Protein AF-A0A3C0HGM8-F1 (afdb_monomer)

Mean predicted aligned error: 8.66 Å

Sequence (81 aa):
AYVDLEWLDGYRLSTGLRGNFTPDLEGVLKANYRNIEGAEDGDFTGTAGLQYRFSPTWGVTGEVEFGEGDQLWLLGVRASF

Structure (mmCIF, N/CA/C/O backbone):
data_AF-A0A3C0HGM8-F1
#
_entry.id   AF-A0A3C0HGM8-F1
#
loop_
_atom_site.group_PDB
_atom_site.id
_atom_site.type_symbol
_atom_site.label_atom_id
_atom_site.label_alt_id
_atom_site.label_comp_id
_atom_site.label_asym_id
_atom_site.label_entity_id
_atom_site.label_seq_id
_atom_site.pdbx_PDB_ins_code
_atom_site.Cartn_x
_atom_site.Cartn_y
_atom_site.Cartn_z
_atom_site.occupancy
_atom_site.B_iso_or_equiv
_atom_site.auth_seq_id
_atom_site.auth_comp_id
_atom_site.auth_asym_id
_atom_site.auth_atom_id
_atom_site.pdbx_PDB_model_num
ATOM 1 N N . ALA A 1 1 ? -9.493 -6.231 -41.305 1.00 38.75 1 ALA A N 1
ATOM 2 C CA . ALA A 1 1 ? -8.237 -6.391 -40.556 1.00 38.75 1 ALA A CA 1
ATOM 3 C C . ALA A 1 1 ? -8.552 -7.276 -39.364 1.00 38.75 1 ALA A C 1
ATOM 5 O O . ALA A 1 1 ? -9.401 -6.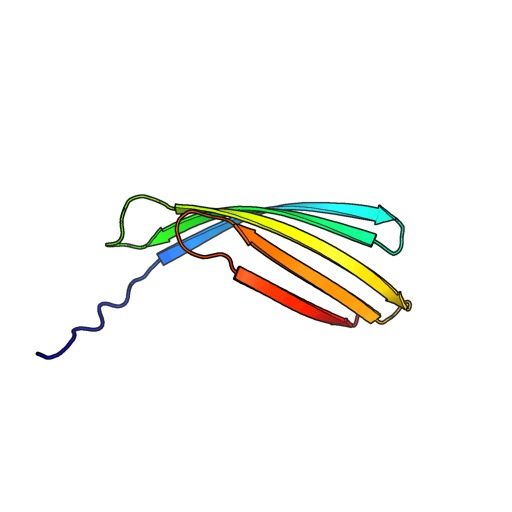899 -38.567 1.00 38.75 1 ALA A O 1
ATOM 6 N N . TYR A 1 2 ? -8.008 -8.491 -39.339 1.00 42.31 2 TYR A N 1
ATOM 7 C CA . TYR A 1 2 ? -8.062 -9.351 -38.159 1.00 42.31 2 TYR A CA 1
ATOM 8 C C . TYR A 1 2 ? -7.008 -8.778 -37.211 1.00 42.31 2 TYR A C 1
ATOM 10 O O . TYR A 1 2 ? -5.867 -8.603 -37.630 1.00 42.31 2 TYR A O 1
ATOM 18 N N . VAL A 1 3 ? -7.410 -8.348 -36.019 1.00 49.75 3 VAL A N 1
ATOM 19 C CA . VAL A 1 3 ? -6.449 -7.934 -34.997 1.00 49.75 3 VAL A CA 1
ATOM 20 C C . VAL A 1 3 ? -5.921 -9.246 -34.435 1.00 49.75 3 VAL A C 1
ATOM 22 O O . VAL A 1 3 ? -6.664 -9.948 -33.749 1.00 49.75 3 VAL A O 1
ATOM 25 N N . ASP A 1 4 ? -4.713 -9.639 -34.836 1.00 50.78 4 ASP A N 1
ATOM 26 C CA . ASP A 1 4 ? -3.979 -10.688 -34.138 1.00 50.78 4 ASP A CA 1
ATOM 27 C C . ASP A 1 4 ? -3.837 -10.199 -32.698 1.00 50.78 4 ASP A C 1
ATOM 29 O O . ASP A 1 4 ? -3.171 -9.202 -32.421 1.00 50.78 4 ASP A O 1
ATOM 33 N N . LEU A 1 5 ? -4.579 -10.830 -31.791 1.00 53.56 5 LEU A N 1
ATOM 34 C CA . LEU A 1 5 ? -4.366 -10.675 -30.363 1.00 53.56 5 LEU A CA 1
ATOM 35 C C . LEU A 1 5 ? -3.066 -11.422 -30.070 1.00 53.56 5 LEU A C 1
ATOM 37 O O . LEU A 1 5 ? -3.094 -12.564 -29.614 1.00 53.56 5 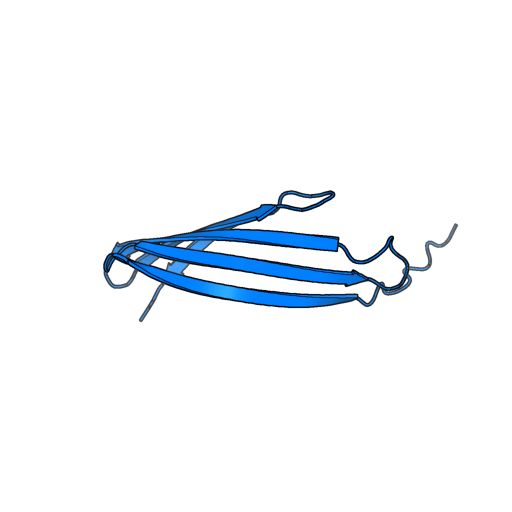LEU A O 1
ATOM 41 N N . GLU A 1 6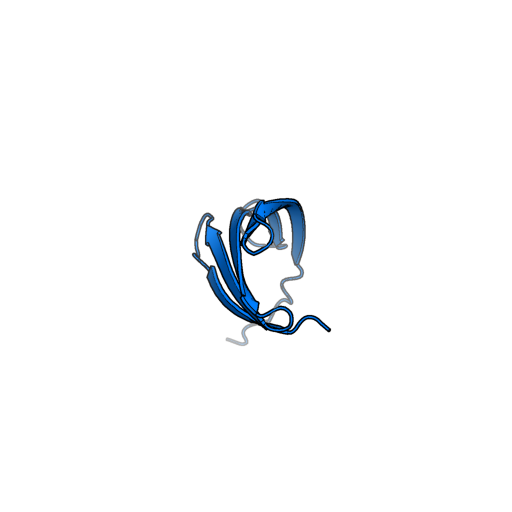 ? -1.934 -10.805 -30.419 1.00 58.56 6 GLU A N 1
ATOM 42 C CA . GLU A 1 6 ? -0.652 -11.173 -29.838 1.00 58.56 6 GLU A CA 1
ATOM 43 C C . GLU A 1 6 ? -0.872 -11.144 -28.330 1.00 58.56 6 GLU A C 1
ATOM 45 O O . GLU A 1 6 ? -1.277 -10.132 -27.751 1.00 58.56 6 GLU A O 1
ATOM 50 N N . TRP A 1 7 ? -0.741 -12.312 -27.712 1.00 57.28 7 TRP A N 1
ATOM 51 C CA . TRP A 1 7 ? -0.756 -12.431 -26.271 1.00 57.28 7 TRP A CA 1
ATOM 52 C C . TRP A 1 7 ? 0.454 -11.635 -25.796 1.00 57.28 7 TRP A C 1
ATOM 54 O O . TRP A 1 7 ? 1.580 -12.107 -25.900 1.00 57.28 7 TRP A O 1
ATOM 64 N N . LEU A 1 8 ? 0.232 -10.384 -25.385 1.00 59.03 8 LEU A N 1
ATOM 65 C CA . LEU A 1 8 ? 1.261 -9.602 -24.719 1.00 59.03 8 LEU A CA 1
ATOM 66 C C . LEU A 1 8 ? 1.514 -10.270 -23.374 1.00 59.03 8 LEU A C 1
ATOM 68 O O . LEU A 1 8 ? 0.838 -10.002 -22.376 1.00 59.03 8 LEU A O 1
ATOM 72 N N . ASP A 1 9 ? 2.473 -11.182 -23.384 1.00 68.88 9 ASP A N 1
ATOM 73 C CA . ASP A 1 9 ? 3.032 -11.766 -22.191 1.00 68.88 9 ASP A CA 1
ATOM 74 C C . ASP A 1 9 ? 3.961 -10.727 -21.557 1.00 68.88 9 ASP A C 1
ATOM 76 O O . ASP A 1 9 ? 4.806 -10.089 -22.187 1.00 68.88 9 ASP A O 1
ATOM 80 N N . GLY A 1 10 ? 3.738 -10.483 -20.273 1.00 71.75 10 GLY A N 1
ATOM 81 C CA . GLY A 1 10 ? 4.479 -9.486 -19.527 1.00 71.75 10 GLY A CA 1
ATOM 82 C C . GLY A 1 10 ? 4.625 -9.917 -18.086 1.00 71.75 10 GLY A C 1
ATOM 83 O O . GLY A 1 10 ? 3.717 -10.506 -17.494 1.00 71.75 10 GLY A O 1
ATOM 84 N N . TYR A 1 11 ? 5.775 -9.610 -17.500 1.00 76.38 11 TYR A N 1
ATOM 85 C CA . TYR A 1 11 ? 6.013 -9.848 -16.088 1.00 76.38 11 TYR A CA 1
ATOM 86 C C . TYR A 1 11 ? 5.968 -8.534 -15.319 1.00 76.38 11 TYR A C 1
ATOM 88 O O . TYR A 1 11 ? 6.404 -7.477 -15.777 1.00 76.38 11 TYR A O 1
ATOM 96 N N . ARG A 1 12 ? 5.437 -8.615 -14.100 1.00 81.38 12 ARG A N 1
ATOM 97 C CA . ARG A 1 12 ? 5.483 -7.527 -13.131 1.00 81.38 12 ARG A CA 1
ATOM 98 C C . ARG A 1 12 ? 6.215 -8.013 -11.898 1.00 81.38 12 ARG A C 1
ATOM 100 O O . ARG A 1 12 ? 5.771 -8.943 -11.228 1.00 81.38 12 ARG A O 1
ATOM 107 N N . LEU A 1 13 ? 7.312 -7.345 -11.583 1.00 85.38 13 LEU A N 1
ATOM 108 C CA . LEU A 1 13 ? 8.008 -7.508 -10.322 1.00 85.38 13 LEU A CA 1
ATOM 109 C C . LEU A 1 13 ? 7.570 -6.381 -9.392 1.00 85.38 13 LEU A C 1
ATOM 111 O O . LEU A 1 13 ? 7.608 -5.217 -9.767 1.00 85.38 13 LEU A O 1
ATOM 115 N N . SER A 1 14 ? 7.144 -6.720 -8.180 1.00 87.62 14 SER A N 1
ATOM 116 C CA . SER A 1 14 ? 6.775 -5.749 -7.149 1.00 87.62 14 SER A CA 1
ATOM 117 C C . SER A 1 14 ? 7.570 -6.051 -5.893 1.00 87.62 14 SER A C 1
ATOM 119 O O . SER A 1 14 ? 7.510 -7.163 -5.372 1.00 87.62 14 SER A O 1
ATOM 121 N N . THR A 1 15 ? 8.261 -5.051 -5.368 1.00 93.12 15 THR A N 1
ATOM 122 C CA . THR A 1 15 ? 8.949 -5.123 -4.079 1.00 93.12 15 THR A CA 1
ATOM 123 C C . THR A 1 15 ? 8.563 -3.926 -3.232 1.00 93.12 15 THR A C 1
ATOM 125 O O . THR A 1 15 ? 8.281 -2.856 -3.757 1.00 93.12 15 THR A O 1
ATOM 128 N N . GLY A 1 16 ? 8.495 -4.077 -1.917 1.00 91.50 16 GLY A N 1
ATOM 129 C CA . GLY A 1 16 ? 8.010 -2.995 -1.077 1.00 91.50 16 GLY A CA 1
ATOM 130 C C . GLY A 1 16 ? 8.157 -3.251 0.404 1.00 91.50 16 GLY A C 1
ATOM 131 O O . GLY A 1 16 ? 8.481 -4.351 0.847 1.00 91.50 16 GLY A O 1
ATOM 132 N N . LEU A 1 17 ? 7.886 -2.198 1.161 1.00 94.12 17 LEU A N 1
ATOM 133 C CA . LEU A 1 17 ? 7.857 -2.212 2.608 1.00 94.12 17 LEU A CA 1
ATOM 134 C C . LEU A 1 17 ? 6.424 -2.008 3.079 1.00 94.12 17 LEU A C 1
ATOM 136 O O . LEU A 1 17 ? 5.647 -1.240 2.508 1.00 94.12 17 LEU A O 1
ATOM 140 N N . ARG A 1 18 ? 6.092 -2.704 4.158 1.00 92.38 18 ARG A N 1
ATOM 141 C CA . ARG A 1 18 ? 4.839 -2.554 4.882 1.00 92.38 18 ARG A CA 1
ATOM 142 C C . ARG A 1 18 ? 5.174 -2.322 6.342 1.00 92.38 18 ARG A C 1
ATOM 144 O O . ARG A 1 18 ? 6.008 -3.035 6.896 1.00 92.38 18 ARG A O 1
ATOM 151 N N . GLY A 1 19 ? 4.536 -1.330 6.944 1.00 91.94 19 GLY A N 1
ATOM 152 C CA . GLY A 1 19 ? 4.793 -0.958 8.325 1.00 91.94 19 GLY A CA 1
ATOM 153 C C . GLY A 1 19 ? 3.540 -0.474 9.026 1.00 91.94 19 GLY A C 1
ATOM 154 O O . GLY A 1 19 ? 2.679 0.165 8.428 1.00 91.94 19 GLY A O 1
ATOM 155 N N . ASN A 1 20 ? 3.460 -0.756 10.319 1.00 92.88 20 ASN A N 1
ATOM 156 C CA . ASN A 1 20 ? 2.395 -0.268 11.179 1.00 92.88 20 ASN A CA 1
ATOM 157 C C . ASN A 1 20 ? 2.851 1.050 11.801 1.00 92.88 20 ASN A C 1
ATOM 159 O O . ASN A 1 20 ? 3.815 1.076 12.563 1.00 92.88 20 ASN A O 1
ATOM 163 N N . PHE A 1 21 ? 2.166 2.143 11.472 1.00 88.06 21 PHE A N 1
ATOM 164 C CA . PHE A 1 21 ? 2.396 3.436 12.115 1.00 88.06 21 PHE A CA 1
ATOM 165 C C . PHE A 1 21 ? 1.734 3.479 13.493 1.00 88.06 21 PHE A C 1
ATOM 167 O O . PHE A 1 21 ? 2.292 4.019 14.444 1.00 88.06 21 PHE A O 1
ATOM 174 N N . THR A 1 22 ? 0.547 2.882 13.601 1.00 88.62 22 THR A N 1
ATOM 175 C CA . THR A 1 22 ? -0.190 2.678 14.852 1.00 88.62 22 THR A CA 1
ATOM 176 C C . THR A 1 22 ? -0.796 1.265 14.849 1.00 88.62 22 THR A C 1
ATOM 178 O O . THR A 1 22 ? -0.754 0.588 13.816 1.00 88.62 22 THR A O 1
ATOM 181 N N . PRO A 1 23 ? -1.375 0.778 15.966 1.00 87.56 23 PRO A N 1
ATOM 182 C CA . PRO A 1 23 ? -2.091 -0.505 15.978 1.00 87.56 23 PRO A CA 1
ATOM 183 C C . PRO A 1 23 ? -3.214 -0.586 14.930 1.00 87.56 23 PRO A C 1
ATOM 185 O O . PRO A 1 23 ? -3.519 -1.667 14.424 1.00 87.56 23 PRO A O 1
ATOM 188 N N . ASP A 1 24 ? -3.771 0.571 14.569 1.00 89.38 24 ASP A N 1
ATOM 189 C CA . ASP A 1 24 ? -4.931 0.697 13.692 1.00 89.38 24 ASP A CA 1
ATOM 190 C C . ASP A 1 24 ? -4.574 1.203 12.286 1.00 89.38 24 ASP A C 1
ATOM 192 O O . ASP A 1 24 ? -5.388 1.079 11.374 1.00 89.38 24 ASP A O 1
ATOM 196 N N . LEU A 1 25 ? -3.374 1.759 12.079 1.00 91.25 25 LEU A N 1
ATOM 197 C CA . LEU A 1 25 ? -2.933 2.323 10.802 1.00 91.25 25 LEU A CA 1
ATOM 198 C C . LEU A 1 25 ? -1.677 1.618 10.287 1.00 91.25 25 LEU A C 1
ATOM 200 O O . LEU A 1 25 ? -0.595 1.716 10.870 1.00 91.25 25 LEU A O 1
ATOM 204 N N . GLU A 1 26 ? -1.816 0.973 9.136 1.00 92.88 26 GLU A N 1
ATOM 205 C CA . GLU A 1 26 ? -0.732 0.335 8.396 1.00 92.88 26 GLU A CA 1
ATOM 206 C C . GLU A 1 26 ? -0.488 1.091 7.090 1.00 92.88 26 GLU A C 1
ATOM 208 O O . GLU A 1 26 ? -1.424 1.481 6.397 1.00 92.88 26 GLU A O 1
ATOM 213 N N . GLY A 1 27 ? 0.776 1.319 6.761 1.00 94.69 27 GLY A N 1
ATOM 214 C CA . GLY A 1 27 ? 1.201 1.864 5.484 1.00 94.69 27 GLY A CA 1
ATOM 215 C C . GLY A 1 27 ? 1.915 0.831 4.642 1.00 94.69 27 GLY A C 1
ATOM 216 O O . GLY A 1 27 ? 2.604 -0.055 5.152 1.00 94.69 27 GLY A O 1
ATOM 217 N N . VAL A 1 28 ? 1.782 0.983 3.331 1.00 94.25 28 VAL A N 1
ATOM 218 C CA . VAL A 1 28 ? 2.515 0.197 2.352 1.00 94.25 28 VAL A CA 1
ATOM 219 C C . VAL A 1 28 ? 3.107 1.110 1.291 1.00 94.25 28 VAL A C 1
ATOM 221 O O . VAL A 1 28 ? 2.460 2.038 0.809 1.00 94.25 28 VAL A O 1
ATOM 224 N N . LEU A 1 29 ? 4.351 0.833 0.928 1.00 94.69 29 LEU A N 1
ATOM 225 C CA . LEU A 1 29 ? 5.048 1.492 -0.163 1.00 94.69 29 LEU A CA 1
ATOM 226 C C . LEU A 1 29 ? 5.712 0.411 -1.013 1.00 94.69 29 LEU A C 1
ATOM 228 O O . LEU A 1 29 ? 6.457 -0.413 -0.483 1.00 94.69 29 LEU A O 1
ATOM 232 N N . LYS A 1 30 ? 5.433 0.388 -2.313 1.00 93.69 30 LYS A N 1
ATOM 233 C CA . LYS A 1 30 ? 5.950 -0.601 -3.261 1.00 93.69 30 LYS A CA 1
ATOM 234 C C . LYS A 1 30 ? 6.577 0.111 -4.453 1.00 93.69 30 LYS A C 1
ATOM 236 O O . LYS A 1 30 ? 6.074 1.127 -4.920 1.00 93.69 30 LYS A O 1
ATOM 241 N N . ALA A 1 31 ? 7.664 -0.454 -4.936 1.00 90.88 31 ALA A N 1
ATOM 242 C CA . ALA A 1 31 ? 8.256 -0.195 -6.228 1.00 90.88 31 ALA A CA 1
ATOM 243 C C . ALA A 1 31 ? 7.918 -1.375 -7.138 1.00 90.88 31 ALA A C 1
ATOM 245 O O . ALA A 1 31 ? 8.119 -2.536 -6.767 1.00 90.88 31 ALA A O 1
ATOM 246 N N . ASN A 1 32 ? 7.411 -1.081 -8.323 1.00 87.81 32 ASN A N 1
ATOM 247 C CA . ASN A 1 32 ? 7.024 -2.068 -9.306 1.00 87.81 32 ASN A CA 1
ATOM 248 C C . ASN A 1 32 ? 7.795 -1.814 -10.592 1.00 87.81 32 ASN A C 1
ATOM 250 O O . ASN A 1 32 ? 7.961 -0.677 -11.020 1.00 87.81 32 ASN A O 1
ATOM 254 N N . TYR A 1 33 ? 8.230 -2.897 -11.211 1.00 83.00 33 TYR A N 1
ATOM 255 C CA . TYR A 1 33 ? 8.836 -2.895 -12.524 1.00 83.00 33 TYR A CA 1
ATOM 256 C C . TYR A 1 33 ? 8.013 -3.804 -13.421 1.00 83.00 33 TYR A C 1
ATOM 258 O O . TYR A 1 33 ? 7.774 -4.970 -13.077 1.00 83.00 33 TYR A O 1
ATOM 266 N N . ARG A 1 34 ? 7.548 -3.266 -14.543 1.00 78.31 34 ARG A N 1
ATOM 267 C CA . ARG A 1 34 ? 6.771 -4.004 -15.527 1.00 78.31 34 ARG A CA 1
ATOM 268 C C . ARG A 1 34 ? 7.578 -4.096 -16.807 1.00 78.31 34 ARG A C 1
ATOM 270 O O . ARG A 1 34 ? 8.056 -3.090 -17.305 1.00 78.31 34 ARG A O 1
ATOM 277 N N . ASN A 1 35 ? 7.714 -5.305 -17.329 1.00 75.31 35 ASN A N 1
ATOM 278 C CA . ASN A 1 35 ? 8.256 -5.508 -18.659 1.00 75.31 35 ASN A CA 1
ATOM 279 C C . ASN A 1 35 ? 7.214 -6.271 -19.470 1.00 75.31 35 ASN A C 1
ATOM 281 O O . ASN A 1 35 ? 6.769 -7.345 -19.054 1.00 75.31 35 ASN A O 1
ATOM 285 N N . ILE A 1 36 ? 6.788 -5.669 -20.571 1.00 65.44 36 ILE A N 1
ATOM 286 C CA . ILE A 1 36 ? 5.809 -6.223 -21.494 1.00 65.44 36 ILE A CA 1
ATOM 287 C C . ILE A 1 36 ? 6.550 -6.426 -22.813 1.00 65.44 36 ILE A C 1
ATOM 289 O O . ILE A 1 36 ? 7.088 -5.466 -23.363 1.00 65.44 36 ILE A O 1
ATOM 293 N N . GLU A 1 37 ? 6.594 -7.660 -23.317 1.00 60.53 37 GLU A N 1
ATOM 294 C CA . GLU A 1 37 ? 7.220 -7.921 -24.614 1.00 60.53 37 GLU A CA 1
ATOM 295 C C . GLU A 1 37 ? 6.474 -7.141 -25.711 1.00 60.53 37 GLU A C 1
ATOM 297 O O . GLU A 1 37 ? 5.280 -7.336 -25.925 1.00 60.53 37 GLU A O 1
ATOM 302 N N . GLY A 1 38 ? 7.174 -6.222 -26.388 1.00 58.28 38 GLY A N 1
ATOM 303 C CA . GLY A 1 38 ? 6.637 -5.449 -27.515 1.00 58.28 38 GLY A CA 1
ATOM 304 C C . GLY A 1 38 ? 6.091 -4.048 -27.197 1.00 58.28 38 GLY A C 1
ATOM 305 O O . GLY A 1 38 ? 5.687 -3.357 -28.131 1.00 58.28 38 GLY A O 1
ATOM 306 N N . ALA A 1 39 ? 6.110 -3.597 -25.938 1.00 55.09 39 ALA A N 1
ATOM 307 C CA . ALA A 1 39 ? 5.855 -2.198 -25.565 1.00 55.09 39 ALA A CA 1
ATOM 308 C C . ALA A 1 39 ? 7.164 -1.487 -25.166 1.00 55.09 39 ALA A C 1
ATOM 310 O O . ALA A 1 39 ? 8.151 -2.150 -24.848 1.00 55.09 39 ALA A O 1
ATOM 311 N N . GLU A 1 40 ? 7.183 -0.152 -25.247 1.00 51.84 40 GLU A N 1
ATOM 312 C CA . GLU A 1 40 ? 8.345 0.694 -24.930 1.00 51.84 40 GLU A CA 1
ATOM 313 C C . GLU A 1 40 ? 8.964 0.353 -23.556 1.00 51.84 40 GLU A C 1
ATOM 315 O O . GLU A 1 40 ? 8.279 -0.075 -22.631 1.00 51.84 40 GLU A O 1
ATOM 320 N N . ASP A 1 41 ? 10.293 0.477 -23.483 1.00 56.28 41 ASP A N 1
ATOM 321 C CA . ASP A 1 41 ? 11.180 0.026 -22.406 1.00 56.28 41 ASP A CA 1
ATOM 322 C C . ASP A 1 41 ? 10.627 0.192 -20.974 1.00 56.28 41 ASP A C 1
ATOM 324 O O . ASP A 1 41 ? 10.573 1.292 -20.438 1.00 56.28 41 ASP A O 1
ATOM 328 N N . GLY A 1 42 ? 10.350 -0.939 -20.312 1.00 57.62 42 GLY A N 1
ATOM 329 C CA . GLY A 1 42 ? 10.399 -1.115 -18.856 1.00 57.62 42 GLY A CA 1
ATOM 330 C C . GLY A 1 42 ? 9.817 0.004 -17.983 1.00 57.62 42 GLY A C 1
ATOM 331 O O . GLY A 1 42 ? 10.576 0.737 -17.348 1.00 57.62 42 GLY A O 1
ATOM 332 N N . ASP A 1 43 ? 8.494 0.050 -17.835 1.00 73.62 43 ASP A N 1
ATOM 333 C CA . ASP A 1 43 ? 7.827 1.024 -16.972 1.00 73.62 43 ASP A CA 1
ATOM 334 C C . ASP A 1 43 ? 8.066 0.750 -15.482 1.00 73.62 43 ASP A C 1
ATOM 336 O O . ASP A 1 43 ? 7.781 -0.334 -14.943 1.00 73.62 43 ASP A O 1
ATOM 340 N N . PHE A 1 44 ? 8.541 1.777 -14.779 1.00 81.50 44 PHE A N 1
ATOM 341 C CA . PHE A 1 44 ? 8.623 1.774 -13.326 1.00 81.50 44 PHE A CA 1
ATOM 342 C C . PHE A 1 44 ? 7.389 2.455 -12.733 1.00 81.50 44 PHE A C 1
ATOM 344 O O . PHE A 1 44 ? 7.127 3.630 -12.991 1.00 81.50 44 PHE A O 1
ATOM 351 N N . THR A 1 45 ? 6.643 1.740 -11.890 1.00 85.94 45 THR A N 1
ATOM 352 C CA . THR A 1 45 ? 5.488 2.303 -11.178 1.00 85.94 45 THR A CA 1
ATOM 353 C C . THR A 1 45 ? 5.687 2.211 -9.672 1.00 85.94 45 THR A C 1
ATOM 355 O O . THR A 1 45 ? 6.178 1.220 -9.134 1.00 85.94 45 THR A O 1
ATOM 358 N N . GLY A 1 46 ? 5.312 3.254 -8.945 1.00 90.06 46 GLY A N 1
ATOM 359 C CA . GLY A 1 46 ? 5.304 3.273 -7.488 1.00 90.06 46 GLY A CA 1
ATOM 360 C C . GLY A 1 46 ? 3.892 3.066 -6.960 1.00 90.06 46 GLY A C 1
ATOM 361 O O . GLY A 1 46 ? 2.972 3.740 -7.403 1.00 90.06 46 GLY A O 1
ATOM 362 N N . THR A 1 47 ? 3.705 2.187 -5.980 1.00 92.44 47 THR A N 1
ATOM 363 C CA . THR A 1 47 ? 2.433 2.061 -5.257 1.00 92.44 47 THR A CA 1
ATOM 364 C C . THR A 1 47 ? 2.595 2.599 -3.844 1.00 92.44 47 THR A C 1
ATOM 366 O O . THR A 1 47 ? 3.480 2.166 -3.109 1.00 92.44 47 THR A O 1
ATOM 369 N N . ALA A 1 48 ? 1.714 3.496 -3.425 1.00 93.00 48 ALA A N 1
ATOM 370 C CA . ALA A 1 48 ? 1.597 3.924 -2.039 1.00 93.00 48 ALA A CA 1
ATOM 371 C C . ALA A 1 48 ? 0.197 3.597 -1.531 1.00 93.00 48 ALA A C 1
ATOM 373 O O . ALA A 1 48 ? -0.786 3.767 -2.244 1.00 93.00 48 ALA A O 1
ATOM 374 N N . GLY A 1 49 ? 0.086 3.135 -0.294 1.00 93.62 49 GLY A N 1
ATOM 375 C CA . GLY A 1 49 ? -1.206 2.794 0.269 1.00 93.62 49 GLY A CA 1
ATOM 376 C C . GLY A 1 49 ? -1.244 2.861 1.778 1.00 93.62 49 GLY A C 1
ATOM 377 O O . GLY A 1 49 ? -0.220 2.814 2.460 1.00 93.62 49 GLY A O 1
ATOM 378 N N . LEU A 1 50 ? -2.461 2.962 2.289 1.00 94.81 50 LEU A N 1
ATOM 379 C CA . LEU A 1 50 ? -2.774 2.958 3.704 1.00 94.81 50 LEU A CA 1
ATOM 380 C C . LEU A 1 50 ? -3.909 1.971 3.965 1.00 94.81 50 LEU A C 1
ATOM 382 O O . LEU A 1 50 ? -4.826 1.799 3.159 1.00 94.81 50 LEU A O 1
ATOM 386 N N . GLN A 1 51 ? -3.863 1.338 5.124 1.00 93.12 51 GLN A N 1
ATOM 387 C CA . GLN A 1 51 ? -4.942 0.535 5.661 1.00 93.12 51 GLN A CA 1
ATOM 388 C C . GLN A 1 51 ? -5.292 1.062 7.050 1.00 93.12 51 GLN A C 1
ATOM 390 O O . GLN A 1 51 ? -4.449 1.070 7.944 1.00 93.12 51 GLN A O 1
ATOM 395 N N . TYR A 1 52 ? -6.548 1.464 7.232 1.00 92.44 52 TYR A N 1
ATOM 396 C CA . TYR A 1 52 ? -7.087 1.861 8.525 1.00 92.44 52 TYR A CA 1
ATOM 397 C C . TYR A 1 52 ? -8.048 0.799 9.052 1.00 92.44 52 TYR A C 1
ATOM 399 O O . TYR A 1 52 ? -8.998 0.396 8.377 1.00 92.44 52 TYR A O 1
ATOM 407 N N . ARG A 1 53 ? -7.804 0.341 10.272 1.00 91.88 53 ARG A N 1
ATOM 408 C CA . ARG A 1 53 ? -8.585 -0.674 10.966 1.00 91.88 53 ARG A CA 1
ATOM 409 C C . ARG A 1 53 ? -9.480 0.011 11.991 1.00 91.88 53 ARG A C 1
ATOM 411 O O . ARG A 1 53 ? -9.015 0.462 13.026 1.00 91.88 53 ARG A O 1
ATOM 418 N N . PHE A 1 54 ? -10.772 0.092 11.693 1.00 88.81 54 PHE A N 1
ATOM 419 C CA . PHE A 1 54 ? -11.749 0.728 12.584 1.00 88.81 54 PHE A CA 1
ATOM 420 C C . PHE A 1 54 ? -12.363 -0.258 13.589 1.00 88.81 54 PHE A C 1
ATOM 422 O O . PHE A 1 54 ? -13.038 0.141 14.534 1.00 88.81 54 PHE A O 1
ATOM 429 N N . SER A 1 55 ? -12.187 -1.564 13.386 1.00 86.38 55 SER A N 1
ATOM 430 C CA . SER A 1 55 ? -12.617 -2.608 14.319 1.00 86.38 55 SER A CA 1
ATOM 431 C C . SER A 1 55 ? -11.632 -3.777 14.284 1.00 86.38 55 SER A C 1
ATOM 433 O O . SER A 1 55 ? -11.000 -3.979 13.250 1.00 86.38 55 SER A O 1
ATOM 435 N N . PRO A 1 56 ? -11.523 -4.606 15.341 1.00 85.25 56 PRO A N 1
ATOM 436 C CA . PRO A 1 56 ? -10.578 -5.731 15.371 1.00 85.25 56 PRO A CA 1
ATOM 437 C C . PRO A 1 56 ? -10.668 -6.635 14.134 1.00 85.25 56 PRO A C 1
ATOM 439 O O . PRO A 1 56 ? -9.651 -7.115 13.639 1.00 85.25 56 PRO A O 1
ATOM 442 N N . THR A 1 57 ? -11.886 -6.794 13.610 1.00 88.38 57 THR A N 1
ATOM 443 C CA . THR A 1 57 ? -12.197 -7.631 12.449 1.00 88.38 57 THR A CA 1
ATOM 444 C C . THR A 1 57 ? -12.178 -6.874 11.122 1.00 88.38 57 THR A C 1
ATOM 446 O O . THR A 1 57 ? -11.969 -7.495 10.089 1.00 88.38 57 THR A O 1
ATOM 449 N N . TRP A 1 58 ? -12.397 -5.555 11.107 1.00 90.31 58 TRP A N 1
ATOM 450 C CA . TRP A 1 58 ? -12.664 -4.809 9.873 1.00 90.31 58 TRP A CA 1
ATOM 451 C C . TRP A 1 58 ? -11.737 -3.612 9.688 1.00 90.31 58 TRP A C 1
ATOM 453 O O . TRP A 1 58 ? -11.501 -2.815 10.598 1.00 90.31 58 TRP A O 1
ATOM 463 N N . GLY A 1 59 ? -11.266 -3.451 8.456 1.00 91.75 59 GLY A N 1
ATOM 464 C CA . GLY A 1 59 ? -10.550 -2.266 8.023 1.00 91.75 59 GLY A CA 1
ATOM 465 C C . GLY A 1 59 ? -10.868 -1.881 6.588 1.00 91.75 59 GLY A C 1
ATOM 466 O O . GLY A 1 59 ? -11.398 -2.669 5.805 1.00 91.75 59 GLY A O 1
ATOM 467 N N . VAL A 1 60 ? -10.509 -0.652 6.254 1.00 94.25 60 VAL A N 1
ATOM 468 C CA . VAL A 1 60 ? -10.519 -0.111 4.899 1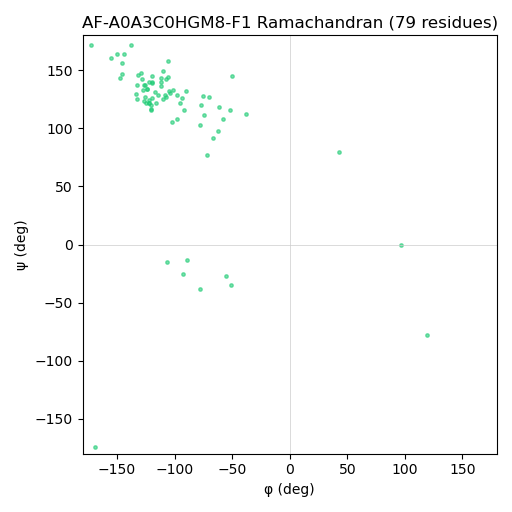.00 94.25 60 VAL A CA 1
ATOM 469 C C . VAL A 1 60 ? -9.081 0.014 4.416 1.00 94.25 60 VAL A C 1
ATOM 471 O O . VAL A 1 60 ? -8.185 0.334 5.195 1.00 94.25 60 VAL A O 1
ATOM 474 N N . THR A 1 61 ? -8.849 -0.257 3.141 1.00 94.19 61 THR A N 1
ATOM 475 C CA . THR A 1 61 ? -7.557 -0.073 2.490 1.00 94.19 61 THR A CA 1
ATOM 476 C C . THR A 1 61 ? -7.725 0.796 1.257 1.00 94.19 61 THR A C 1
ATOM 478 O O . THR A 1 61 ? -8.696 0.656 0.512 1.00 94.19 61 THR A O 1
ATOM 481 N N . GLY A 1 62 ? -6.790 1.718 1.078 1.00 95.25 62 GLY A N 1
ATOM 482 C CA . GLY A 1 62 ? -6.627 2.484 -0.141 1.00 95.25 62 GLY A CA 1
AT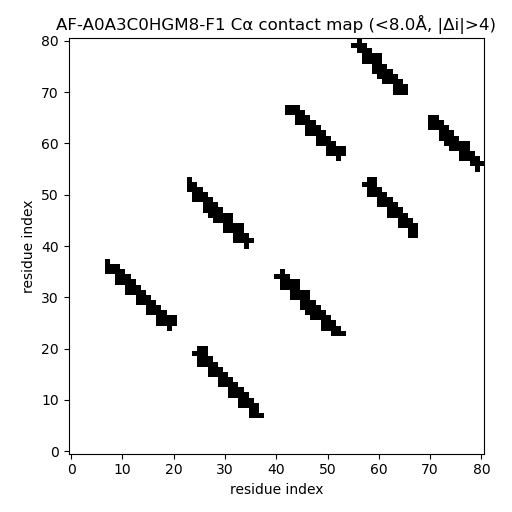OM 483 C C . GLY A 1 62 ? -5.192 2.355 -0.613 1.00 95.25 62 GLY A C 1
ATOM 484 O O . GLY A 1 62 ? -4.272 2.666 0.139 1.00 95.25 62 GLY A O 1
ATOM 485 N N . GLU A 1 63 ? -5.002 1.899 -1.842 1.00 93.56 63 GLU A N 1
ATOM 486 C CA . GLU A 1 63 ? -3.720 1.905 -2.534 1.00 93.56 63 GLU A CA 1
ATOM 487 C C . GLU A 1 63 ? -3.850 2.747 -3.806 1.00 93.56 63 GLU A C 1
ATOM 489 O O . GLU A 1 63 ? -4.895 2.778 -4.456 1.00 93.56 63 GLU A O 1
ATOM 494 N N . VAL A 1 64 ? -2.783 3.446 -4.158 1.00 92.88 64 VAL A N 1
ATOM 495 C CA . VAL A 1 64 ? -2.675 4.222 -5.384 1.00 92.88 64 VAL A CA 1
ATOM 496 C C . VAL A 1 64 ? -1.338 3.921 -6.034 1.00 92.88 64 VAL A C 1
ATOM 498 O O . VAL A 1 64 ? -0.292 3.942 -5.386 1.00 92.88 64 VAL A O 1
ATOM 501 N N . GLU A 1 65 ? -1.388 3.598 -7.316 1.00 90.00 65 GLU A N 1
ATOM 502 C CA . GLU A 1 65 ? -0.224 3.370 -8.153 1.00 90.00 65 GLU A CA 1
ATOM 503 C C . GLU A 1 65 ? -0.009 4.570 -9.069 1.00 90.00 65 GLU A C 1
ATOM 505 O O . GLU A 1 65 ? -0.950 5.059 -9.692 1.00 90.00 65 GLU A O 1
ATOM 510 N N . PHE A 1 66 ? 1.229 5.044 -9.124 1.00 87.00 66 PHE A N 1
ATOM 511 C CA . PHE A 1 66 ? 1.676 6.179 -9.916 1.00 87.00 66 PHE A CA 1
ATOM 512 C C . PHE A 1 66 ? 2.816 5.718 -10.830 1.00 87.00 66 PHE A C 1
ATOM 514 O O . PHE A 1 66 ? 3.741 5.051 -10.365 1.00 87.00 66 PHE A O 1
ATOM 521 N N . GLY A 1 67 ? 2.781 6.089 -12.105 1.00 78.81 67 GLY A N 1
ATOM 522 C CA . GLY A 1 67 ? 3.801 5.742 -13.094 1.00 78.81 67 GLY A CA 1
ATOM 523 C C . GLY A 1 67 ? 3.617 6.535 -14.384 1.00 78.81 67 GLY A C 1
ATOM 524 O O . GLY A 1 67 ? 2.763 7.424 -14.448 1.00 78.81 67 GLY A O 1
ATOM 525 N N . GLU A 1 68 ? 4.418 6.227 -15.398 1.00 65.56 68 GLU A N 1
ATOM 526 C CA . GLU A 1 68 ? 4.258 6.796 -16.736 1.00 65.56 68 GLU A CA 1
ATOM 527 C C . GLU A 1 68 ? 3.044 6.134 -17.414 1.00 65.56 68 GLU A C 1
ATOM 529 O O . GLU A 1 68 ? 3.025 4.933 -17.651 1.00 65.56 68 GLU A O 1
ATOM 534 N N . GLY A 1 69 ? 1.971 6.904 -17.628 1.00 63.59 69 GLY 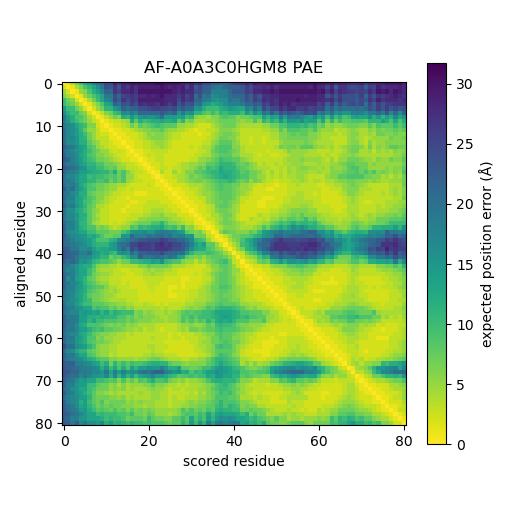A N 1
ATOM 535 C CA . GLY A 1 69 ? 0.753 6.449 -18.311 1.00 63.59 69 GLY A CA 1
ATOM 536 C C . GLY A 1 69 ? -0.502 6.524 -17.444 1.00 63.59 69 GLY A C 1
ATOM 537 O O . GLY A 1 69 ? -1.286 7.461 -17.586 1.00 63.59 69 GLY A O 1
ATOM 538 N N . ASP A 1 70 ? -0.685 5.569 -16.530 1.00 67.50 70 ASP A N 1
ATOM 539 C CA . ASP A 1 70 ? -1.963 5.365 -15.841 1.00 67.50 70 ASP A CA 1
ATOM 540 C C . ASP A 1 70 ? -1.843 5.417 -14.314 1.00 67.50 70 ASP A C 1
ATOM 542 O O . ASP A 1 70 ? -0.985 4.779 -13.701 1.00 67.50 70 ASP A O 1
ATOM 546 N N . GLN A 1 71 ? -2.764 6.150 -13.682 1.00 83.12 71 GLN A N 1
ATOM 547 C CA . GLN A 1 71 ? -2.903 6.185 -12.230 1.00 83.12 71 GLN A CA 1
ATOM 548 C C . GLN A 1 71 ? -4.011 5.225 -11.790 1.00 83.12 71 GLN A C 1
ATOM 550 O O . GLN A 1 71 ? -5.200 5.490 -11.990 1.00 83.12 71 GLN A O 1
ATOM 555 N N . LEU A 1 72 ? -3.633 4.108 -11.169 1.00 86.38 72 LEU A N 1
ATOM 556 C CA . LEU A 1 72 ? -4.587 3.116 -10.677 1.00 86.38 72 LEU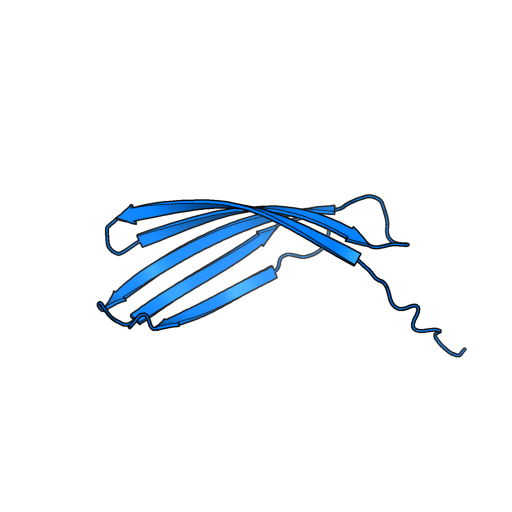 A CA 1
ATOM 557 C C . LEU A 1 72 ? -4.918 3.390 -9.212 1.00 86.38 72 LEU A C 1
ATOM 559 O O . LEU A 1 72 ? -4.036 3.428 -8.358 1.00 86.38 72 LEU A O 1
ATOM 563 N N . TRP A 1 73 ? -6.207 3.518 -8.915 1.00 90.69 73 TRP A N 1
ATOM 564 C CA . TRP A 1 73 ? -6.710 3.688 -7.557 1.00 90.69 73 TRP A CA 1
ATOM 565 C C . TRP A 1 73 ? -7.456 2.434 -7.129 1.00 90.69 73 TRP A C 1
ATOM 567 O O . TRP A 1 73 ? -8.401 2.005 -7.791 1.00 90.69 73 TRP A O 1
ATOM 577 N N . LEU A 1 74 ? -7.046 1.857 -6.006 1.00 91.12 74 LEU A N 1
ATOM 578 C CA . LEU A 1 74 ? -7.634 0.649 -5.457 1.00 91.12 74 LEU A CA 1
ATOM 579 C C . LEU A 1 74 ? -8.176 0.960 -4.068 1.00 91.12 74 LEU A C 1
ATOM 581 O O . LEU A 1 74 ? -7.435 1.301 -3.151 1.00 91.12 74 LEU A O 1
ATOM 585 N N . LEU A 1 75 ? -9.491 0.845 -3.919 1.00 94.00 75 LEU A N 1
ATOM 586 C CA . LEU A 1 75 ? -10.185 1.008 -2.648 1.00 94.00 75 LEU A CA 1
ATOM 587 C C . LEU A 1 75 ? -10.843 -0.318 -2.291 1.00 94.00 75 LEU A C 1
ATOM 589 O O . LEU A 1 75 ? -11.521 -0.926 -3.118 1.00 94.00 75 LEU A O 1
ATOM 593 N N . GLY A 1 76 ? -10.643 -0.773 -1.060 1.00 93.12 76 GLY A N 1
ATOM 594 C CA . GLY A 1 76 ? -11.135 -2.067 -0.617 1.00 93.12 76 GLY A CA 1
ATOM 595 C C . GLY A 1 76 ? -11.452 -2.108 0.867 1.00 93.12 76 GLY A C 1
ATOM 596 O O . GLY A 1 76 ? -11.014 -1.273 1.657 1.00 93.12 76 GLY A O 1
ATOM 597 N N . VAL A 1 77 ? -12.206 -3.130 1.251 1.00 92.88 77 VAL A N 1
ATOM 598 C CA . VAL A 1 77 ? -12.438 -3.490 2.649 1.00 92.88 77 VAL A CA 1
ATOM 599 C C . VAL A 1 77 ? -11.753 -4.815 2.931 1.00 92.88 77 VAL A C 1
ATOM 601 O O . VAL A 1 77 ? -11.768 -5.725 2.102 1.00 92.88 77 VAL A O 1
ATOM 604 N N . ARG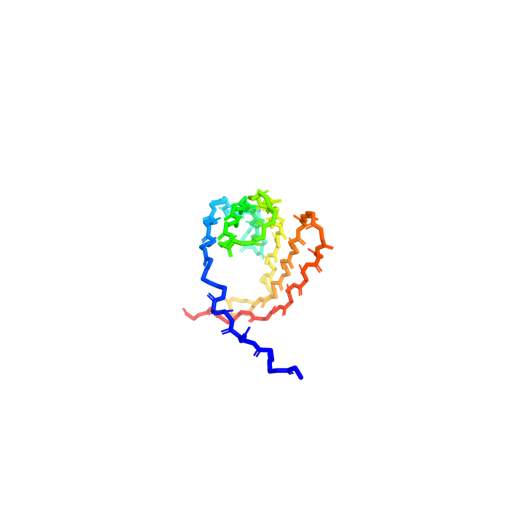 A 1 78 ? -11.133 -4.927 4.102 1.00 87.12 78 ARG A N 1
ATOM 605 C CA . ARG A 1 78 ? -10.445 -6.138 4.538 1.00 87.12 78 ARG A CA 1
ATOM 606 C C . ARG A 1 78 ? -11.037 -6.610 5.852 1.00 87.12 78 ARG A C 1
ATOM 608 O O . ARG A 1 78 ? -11.003 -5.883 6.844 1.00 87.12 78 ARG A O 1
ATOM 615 N N . ALA A 1 79 ? -11.538 -7.840 5.837 1.00 87.19 79 ALA A N 1
ATOM 616 C CA . ALA A 1 79 ? -11.845 -8.584 7.044 1.00 87.19 79 ALA A CA 1
ATOM 617 C C . ALA A 1 79 ? -10.607 -9.388 7.474 1.00 87.19 79 ALA A C 1
ATOM 619 O O . ALA A 1 79 ? -9.990 -10.061 6.646 1.00 87.19 79 ALA A O 1
ATOM 620 N N . SER A 1 80 ? -10.248 -9.308 8.751 1.00 78.69 80 SER A N 1
ATOM 621 C CA . SER A 1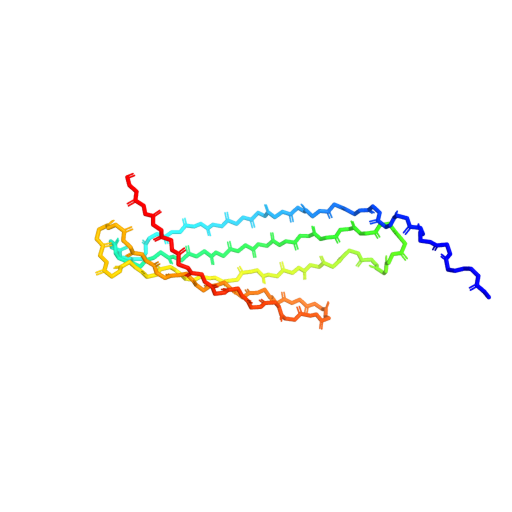 80 ? -9.195 -10.107 9.384 1.00 78.69 80 SER A CA 1
ATOM 622 C C . SER A 1 80 ? -9.832 -10.926 10.505 1.00 78.69 80 SER A C 1
ATOM 624 O O . SER A 1 80 ? -10.521 -10.356 11.350 1.00 78.69 80 SER A O 1
ATOM 626 N N . PHE A 1 81 ? -9.633 -12.242 10.493 1.00 80.19 81 PHE A N 1
ATOM 627 C CA . PHE A 1 81 ? -10.180 -13.194 11.463 1.00 80.19 81 PHE A CA 1
ATOM 628 C C . PHE A 1 81 ? -9.063 -13.943 12.187 1.00 80.19 81 PHE A C 1
ATOM 630 O O . PHE A 1 81 ? -7.971 -14.083 11.588 1.00 80.19 81 PHE A O 1
#

Radius of gyration: 16.76 Å; Cα contacts (8 Å, |Δi|>4): 163; chains: 1; bounding box: 24×20×56 Å

Foldseek 3Di:
DPPPPPPFDKDKDKDWDWDAPDPFKIKIKIWMWIDTPPDPPIKIKIKIKMWGHPDPFKIKIWIWIDTPPDIDIDIDMGGDD

pLDDT: mean 81.15, std 14.84, range [38.75, 95.25]

Nearest PDB structures (foldseek):
  4fqe-assembly1_A  TM=8.606E-01  e=7.277E-02  Dickeya dadantii 3937
  8jto-assembly1_A  TM=6.439E-01  e=7.383E-01  Burkholderia pseudomallei
  3qq2-assembly1_A-2  TM=5.989E-01  e=1.355E+00  Bordetella pertussis
  1e54-assembly1_A  TM=7.067E-01  e=6.708E+00  Delftia acidovorans

Secondary structure (DSSP, 8-state):
---------EEEEEEEEEEESSSSEEEEEEEEEEEETTSSS-EEEEEEEEEEESSSSEEEEEEEEE-SS--EEEEEEEE--

Solvent-accessible surface area (backbone atoms only — not comparable to full-atom values): 4691 Å² total; per-residue (Å²): 131,84,79,78,78,71,79,71,59,59,53,73,50,75,50,70,54,74,48,69,82,46,101,42,34,34,39,36,41,33,48,32,42,35,42,47,67,92,56,81,83,60,51,60,31,40,34,45,30,43,32,44,43,84,44,95,44,39,29,43,36,41,38,38,34,46,47,89,90,60,75,50,77,45,77,49,75,46,79,52,135